Protein AF-A0A5N9HCE6-F1 (afdb_monomer)

Radius of gyration: 18.76 Å; Cα contacts (8 Å, |Δi|>4): 200; chains: 1; bounding box: 44×55×52 Å

pLDDT: mean 86.91, std 12.81, range [41.5, 98.25]

Solvent-accessible surface area (backbone atoms only — not comparable to full-atom values): 8902 Å² total; per-residue (Å²): 136,87,80,81,82,72,81,71,74,76,80,44,93,31,58,89,40,28,32,38,36,56,41,88,51,67,70,48,35,46,54,51,26,55,42,33,78,33,42,23,48,33,37,33,56,38,51,64,90,52,74,88,73,66,88,54,75,66,43,68,64,31,51,50,89,47,45,79,43,77,39,51,89,83,45,56,65,63,52,49,52,51,33,55,64,30,48,33,38,38,34,57,66,67,96,62,70,63,64,57,54,51,47,56,52,34,44,71,61,22,78,77,48,43,81,44,76,47,52,79,56,56,94,58,68,97,50,48,88,53,80,81,41,73,66,60,49,35,46,75,72,48,51,59,78,71,54,79,77,132

Nearest PDB structures (foldseek):
  7cs8-assembly1_A  TM=5.693E-01  e=1.072E-03  Isatis tinctoria
  7cs8-assembly2_B  TM=5.518E-01  e=1.220E-03  Isatis tinctoria
  7cs5-assembly1_F-2  TM=5.532E-01  e=3.220E-03  Isatis tinctoria
  7cs4-assembly1_F-2  TM=5.439E-01  e=5.065E-03  Isatis tinctoria
  6vo6-assembly1_D  TM=6.434E-01  e=1.253E-02  Campylobacter jejuni subsp. jejuni NCTC 11168 = ATCC 700819

Secondary structure (DSSP, 8-state):
------------TTTT-EEEEE--SHHHHHHHHHHHHTT-EEEEEEETTS-SS-SSTHHHHHTTT-EEEEE-TT-HHHHHHHHHH-SEEEEE--S-HHHHHHHHHHHHH-TTPEEEEE-SS-SSSTTTTS---HHHHHHHTTTGGG----

Sequence (150 aa):
MSDTLADSQTQSALDGICMLDMTTGMAGALGAMFLCDNGARVVRLVGHDDEIVRPEPGFALWDRGKEVVMLDSRDLETLHNLWRAADVVIEDIAPGFEKEVMFRAAAKANPNLIRCTISAYGNAGPLLDEPADHDLVMARMGILANQPSF

Structure (mmCIF, N/CA/C/O backbone):
data_AF-A0A5N9HCE6-F1
#
_entry.id   AF-A0A5N9HCE6-F1
#
loop_
_atom_site.group_PDB
_atom_site.id
_atom_site.type_symbol
_atom_site.label_atom_id
_atom_site.label_alt_id
_atom_site.label_comp_id
_atom_site.label_asym_id
_atom_site.label_entity_id
_atom_site.label_seq_id
_atom_site.pdbx_PDB_ins_code
_atom_site.Cartn_x
_atom_site.Cartn_y
_atom_site.Cartn_z
_atom_site.occupancy
_atom_site.B_iso_or_equiv
_atom_site.auth_seq_id
_atom_site.auth_comp_id
_atom_site.auth_asym_id
_atom_site.auth_atom_id
_atom_site.pdbx_PDB_model_num
ATOM 1 N N . MET A 1 1 ? -26.832 38.640 18.438 1.00 41.50 1 MET A N 1
ATOM 2 C CA . MET A 1 1 ? -27.468 37.335 18.697 1.00 41.50 1 MET A CA 1
ATOM 3 C C . MET A 1 1 ? -27.472 36.599 17.364 1.00 41.50 1 MET A C 1
ATOM 5 O O . MET A 1 1 ? -28.378 36.816 16.582 1.00 41.50 1 MET A O 1
ATOM 9 N N . SER A 1 2 ? -26.314 36.148 16.876 1.00 45.91 2 SER A N 1
ATOM 10 C CA . SER A 1 2 ? -25.647 34.874 17.211 1.00 45.91 2 SER A CA 1
ATOM 11 C C . SER A 1 2 ? -26.530 33.685 16.843 1.00 45.91 2 SER A C 1
ATOM 13 O O . SER A 1 2 ? -27.103 33.058 17.729 1.00 45.91 2 SER A O 1
ATOM 15 N N . ASP A 1 3 ? -26.645 33.432 15.539 1.00 45.53 3 ASP A N 1
ATOM 16 C CA . ASP A 1 3 ? -27.151 32.162 15.038 1.00 45.53 3 ASP A CA 1
ATOM 17 C C . ASP A 1 3 ? -25.974 31.346 14.504 1.00 45.53 3 ASP A C 1
ATOM 19 O O . ASP A 1 3 ? -25.184 31.775 13.662 1.00 45.53 3 ASP A O 1
ATOM 23 N N . THR A 1 4 ? -25.826 30.211 15.157 1.00 51.44 4 THR A N 1
ATOM 24 C CA . THR A 1 4 ? -24.791 29.194 15.113 1.00 51.44 4 THR A CA 1
ATOM 25 C C . THR A 1 4 ? -24.610 28.656 13.691 1.00 51.44 4 THR A C 1
ATOM 27 O O . THR A 1 4 ? -25.400 27.834 13.233 1.00 51.44 4 THR A O 1
ATOM 30 N N . LEU A 1 5 ? -23.536 29.051 12.999 1.00 53.53 5 LEU A N 1
ATOM 31 C CA . LEU A 1 5 ? -22.960 28.206 11.950 1.00 53.53 5 LEU A CA 1
ATOM 32 C C . LEU A 1 5 ? -22.324 27.015 12.669 1.00 53.53 5 LEU A C 1
ATOM 34 O O . LEU A 1 5 ? -21.143 27.031 13.004 1.00 53.53 5 LEU A O 1
ATOM 38 N N . ALA A 1 6 ? -23.155 26.033 13.019 1.00 49.38 6 ALA A N 1
ATOM 39 C CA . ALA A 1 6 ? -22.669 24.724 13.398 1.00 49.38 6 ALA A CA 1
ATOM 40 C C . ALA A 1 6 ? -21.877 24.206 12.198 1.00 49.38 6 ALA A C 1
ATOM 42 O O . ALA A 1 6 ? -22.431 24.018 11.116 1.00 49.38 6 ALA A O 1
ATOM 43 N N . ASP A 1 7 ? -20.572 24.081 12.401 1.00 51.50 7 ASP A N 1
ATOM 44 C CA . ASP A 1 7 ? -19.610 23.493 11.488 1.00 51.50 7 ASP A CA 1
ATOM 45 C C . ASP A 1 7 ?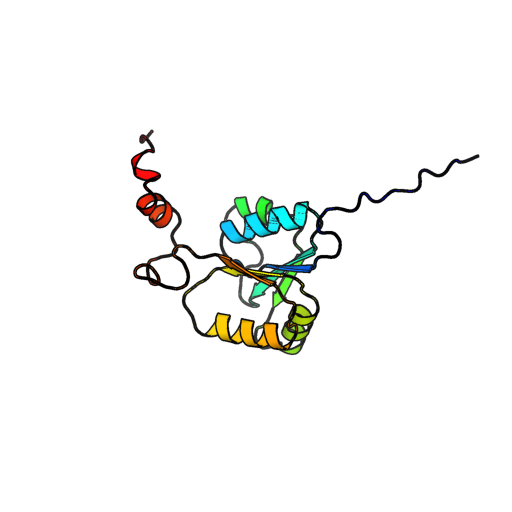 -20.094 22.076 11.152 1.00 51.50 7 ASP A C 1
ATOM 47 O O . ASP A 1 7 ? -19.864 21.129 11.907 1.00 51.50 7 ASP A O 1
ATOM 51 N N . SER A 1 8 ? -20.879 21.925 10.079 1.00 56.19 8 SER A N 1
ATOM 52 C CA . SER A 1 8 ? -21.184 20.602 9.554 1.00 56.19 8 SER A CA 1
ATOM 53 C C . SER A 1 8 ? -19.891 20.119 8.921 1.00 56.19 8 SER A C 1
ATOM 55 O O . SER A 1 8 ? -19.651 20.364 7.734 1.00 56.19 8 SER A O 1
ATOM 57 N N . GLN A 1 9 ? -19.022 19.501 9.726 1.00 64.31 9 GLN A N 1
ATOM 58 C CA . GLN A 1 9 ? -17.875 18.782 9.195 1.00 64.31 9 GLN A CA 1
ATOM 59 C C . GLN A 1 9 ? -18.418 17.864 8.111 1.00 64.31 9 GLN A C 1
ATOM 61 O O . GLN A 1 9 ? -19.260 17.001 8.367 1.00 64.31 9 GLN A O 1
ATOM 66 N N . THR A 1 10 ? -18.059 18.176 6.869 1.00 72.94 10 THR A N 1
ATOM 67 C CA . THR A 1 10 ? -18.577 17.456 5.719 1.00 72.94 10 THR A CA 1
ATOM 68 C C . THR A 1 10 ? -17.866 16.124 5.751 1.00 72.94 10 THR A C 1
ATOM 70 O O . THR A 1 10 ? -16.688 16.056 5.414 1.00 72.94 10 THR A O 1
ATOM 73 N N . GLN A 1 11 ? -18.561 15.114 6.268 1.00 82.19 11 GLN A N 1
ATOM 74 C CA . GLN A 1 11 ? -17.998 13.790 6.446 1.00 82.19 11 GLN A CA 1
ATOM 75 C C . GLN A 1 11 ? -17.594 13.254 5.070 1.00 82.19 11 GLN A C 1
ATOM 77 O O . GLN A 1 11 ? -18.425 13.198 4.157 1.00 82.19 11 GLN A O 1
ATOM 82 N N . SER A 1 12 ? -16.315 12.931 4.900 1.00 91.94 12 SER A N 1
ATOM 83 C CA . SER A 1 12 ? -15.806 12.368 3.656 1.00 91.94 12 SER A CA 1
ATOM 84 C C . SER A 1 12 ? -16.184 10.893 3.531 1.00 91.94 12 SER A C 1
ATOM 86 O O . SER A 1 12 ? -16.604 10.246 4.493 1.00 91.94 12 SER A O 1
ATOM 88 N N . ALA A 1 13 ? -16.040 10.338 2.328 1.00 95.50 13 ALA A N 1
ATOM 89 C CA . ALA A 1 13 ? -16.480 8.975 2.027 1.00 95.50 13 ALA A CA 1
ATOM 90 C C . ALA A 1 13 ? -15.732 7.898 2.832 1.00 95.50 13 ALA A C 1
ATOM 92 O O . ALA A 1 13 ? -16.283 6.822 3.060 1.00 95.50 13 ALA A O 1
ATOM 93 N N . LEU A 1 14 ? -14.491 8.177 3.239 1.00 96.88 14 LEU A N 1
ATOM 94 C CA . LEU A 1 14 ? -13.621 7.243 3.956 1.00 96.88 14 LEU A CA 1
ATOM 95 C C . LEU A 1 14 ? -13.260 7.733 5.363 1.00 96.88 14 LEU A C 1
ATOM 97 O O . LEU A 1 14 ? -12.283 7.263 5.946 1.00 96.88 14 LEU A O 1
ATOM 101 N N . ASP A 1 15 ? -14.045 8.653 5.925 1.00 96.56 15 ASP A N 1
ATOM 102 C CA . ASP A 1 15 ? -13.827 9.106 7.296 1.00 96.56 15 ASP A CA 1
ATOM 103 C C . ASP A 1 15 ? -13.913 7.934 8.278 1.00 96.56 15 ASP A C 1
ATOM 105 O O . ASP A 1 15 ? -14.858 7.143 8.270 1.00 96.56 15 ASP A O 1
ATOM 109 N N . GLY A 1 16 ? -12.913 7.841 9.153 1.00 95.94 16 GLY A N 1
ATOM 110 C CA . GLY A 1 16 ? -12.787 6.757 10.126 1.00 95.94 16 GLY A CA 1
ATOM 111 C C . GLY A 1 16 ? -12.099 5.499 9.594 1.00 95.94 16 GLY A C 1
ATOM 112 O O . GLY A 1 16 ? -11.840 4.605 10.392 1.00 95.94 16 GLY A O 1
ATOM 113 N N . ILE A 1 17 ? -11.754 5.441 8.302 1.00 97.56 17 ILE A N 1
ATOM 114 C CA . ILE A 1 17 ? -10.964 4.342 7.737 1.00 97.56 17 ILE A CA 1
ATOM 115 C C . ILE A 1 17 ? -9.478 4.569 8.013 1.00 97.56 17 ILE A C 1
ATOM 117 O O . ILE A 1 17 ? -8.926 5.620 7.683 1.00 97.56 17 ILE A O 1
ATOM 121 N N . CYS A 1 18 ? -8.819 3.560 8.576 1.00 97.75 18 CYS A N 1
ATOM 122 C CA . CYS A 1 18 ? -7.379 3.517 8.789 1.00 97.75 18 CYS A CA 1
ATOM 123 C C . CYS A 1 18 ? -6.721 2.564 7.786 1.00 97.75 18 CYS A C 1
ATOM 125 O O . CYS A 1 18 ? -7.076 1.388 7.687 1.00 97.75 18 CYS A O 1
ATOM 127 N N . MET A 1 19 ? -5.734 3.060 7.048 1.00 97.56 19 MET A N 1
ATOM 128 C CA . MET A 1 19 ? -5.050 2.317 5.999 1.00 97.56 19 MET A CA 1
ATOM 129 C C . MET A 1 19 ? -3.540 2.299 6.224 1.00 97.56 19 MET A C 1
ATOM 131 O O . MET A 1 19 ? -2.930 3.341 6.454 1.00 97.56 19 MET A O 1
ATOM 135 N N . LEU A 1 20 ? -2.929 1.124 6.079 1.00 96.69 20 LEU A N 1
ATOM 136 C CA . LEU A 1 20 ? -1.478 0.954 6.055 1.00 96.69 20 LEU A CA 1
ATOM 137 C C . LEU A 1 20 ? -0.982 0.894 4.608 1.00 96.69 20 LEU A C 1
ATOM 139 O O . LEU A 1 20 ? -1.412 0.037 3.834 1.00 96.69 20 LEU A O 1
ATOM 143 N N . ASP A 1 21 ? -0.073 1.798 4.253 1.00 95.62 21 ASP A N 1
ATOM 144 C CA . ASP A 1 21 ? 0.608 1.838 2.958 1.00 95.62 21 ASP A CA 1
ATOM 145 C C . ASP A 1 21 ? 2.014 1.239 3.096 1.00 95.62 21 ASP A 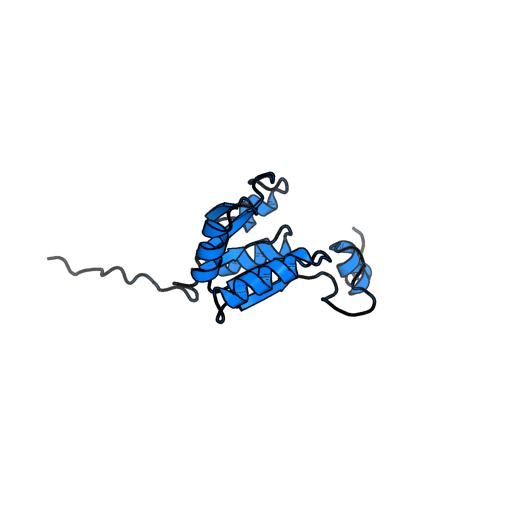C 1
ATOM 147 O O . ASP A 1 21 ? 2.907 1.848 3.683 1.00 95.62 21 ASP A O 1
ATOM 151 N N . MET A 1 22 ? 2.192 0.024 2.575 1.00 92.44 22 MET A N 1
ATOM 152 C CA . MET A 1 22 ? 3.470 -0.699 2.527 1.00 92.44 22 MET A CA 1
ATOM 153 C C . MET A 1 22 ? 4.032 -0.762 1.101 1.00 92.44 22 MET A C 1
ATOM 155 O O . MET A 1 22 ? 4.815 -1.654 0.764 1.00 92.44 22 MET A O 1
ATOM 159 N N . THR A 1 23 ? 3.574 0.135 0.227 1.00 91.50 23 THR A N 1
ATOM 160 C CA . THR A 1 23 ? 3.966 0.156 -1.181 1.00 91.50 23 THR A CA 1
ATOM 161 C C . THR A 1 23 ? 5.245 0.958 -1.365 1.00 91.50 23 THR A C 1
ATOM 163 O O . THR A 1 23 ? 5.456 2.011 -0.753 1.00 91.50 23 THR A O 1
ATOM 166 N N . THR A 1 24 ? 6.113 0.469 -2.242 1.00 88.56 24 THR A N 1
ATOM 167 C CA . THR A 1 24 ? 7.345 1.167 -2.613 1.00 88.56 24 THR A CA 1
ATOM 168 C C . THR A 1 24 ? 7.162 1.922 -3.924 1.00 88.56 24 THR A C 1
ATOM 170 O O . THR A 1 24 ? 7.7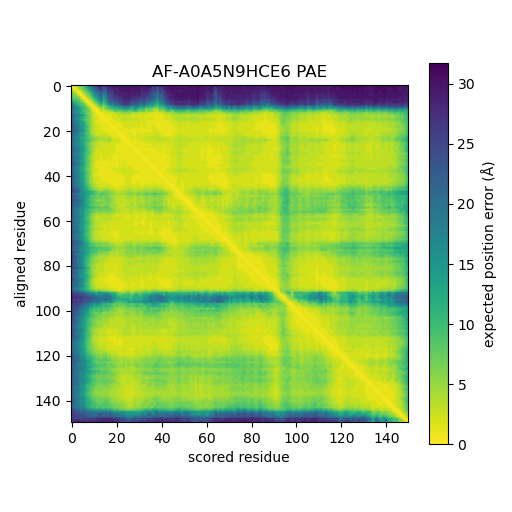58 2.986 -4.095 1.00 88.56 24 THR A O 1
ATOM 173 N N . GLY A 1 25 ? 6.295 1.426 -4.813 1.00 88.75 25 GLY A N 1
ATOM 174 C CA . GLY A 1 25 ? 6.096 1.962 -6.154 1.00 88.75 25 GLY A CA 1
ATOM 175 C C . GLY A 1 25 ? 5.057 3.083 -6.277 1.00 88.75 25 GLY A C 1
ATOM 176 O O . GLY A 1 25 ? 4.232 3.341 -5.400 1.00 88.75 25 GLY A O 1
ATOM 177 N N . MET A 1 26 ? 5.065 3.723 -7.451 1.00 92.00 26 MET A N 1
ATOM 178 C CA . MET A 1 26 ? 4.141 4.804 -7.820 1.00 92.00 26 MET A CA 1
ATOM 179 C C . MET A 1 26 ? 2.666 4.377 -7.774 1.00 92.00 26 MET A C 1
ATOM 181 O O . MET A 1 26 ? 1.826 5.143 -7.309 1.00 92.00 26 MET A O 1
ATOM 185 N N . ALA A 1 27 ? 2.336 3.177 -8.264 1.00 92.44 27 ALA A N 1
ATOM 186 C CA . ALA A 1 27 ? 0.947 2.722 -8.378 1.00 92.44 27 ALA A CA 1
ATOM 187 C C . ALA A 1 27 ? 0.252 2.653 -7.009 1.00 92.44 27 ALA A C 1
ATOM 189 O O . ALA A 1 27 ? -0.857 3.167 -6.847 1.00 92.44 27 ALA A O 1
ATOM 190 N N . GLY A 1 28 ? 0.935 2.076 -6.018 1.00 93.94 28 GLY A N 1
ATOM 191 C CA . GLY A 1 28 ? 0.460 2.020 -4.641 1.00 93.94 28 GLY A CA 1
ATOM 192 C C . GLY A 1 28 ? 0.375 3.391 -3.994 1.00 93.94 28 GLY A C 1
ATOM 193 O O . GLY A 1 28 ? -0.673 3.748 -3.453 1.00 93.94 28 GLY A O 1
ATOM 194 N N . ALA A 1 29 ? 1.419 4.209 -4.157 1.00 94.88 29 ALA A N 1
ATOM 195 C CA . ALA A 1 29 ? 1.435 5.552 -3.602 1.00 94.88 29 ALA A CA 1
ATOM 196 C C . ALA A 1 29 ? 0.283 6.422 -4.132 1.00 94.88 29 ALA A C 1
ATOM 198 O O . ALA A 1 29 ? -0.354 7.115 -3.339 1.00 94.88 29 ALA A O 1
ATOM 199 N N . LEU A 1 30 ? -0.018 6.341 -5.433 1.00 95.88 30 LEU A N 1
ATOM 200 C CA . LEU A 1 30 ? -1.129 7.046 -6.075 1.00 95.88 30 LEU A CA 1
ATOM 201 C C . LEU A 1 30 ? -2.498 6.519 -5.617 1.00 95.88 30 LEU A C 1
ATOM 203 O O . LEU A 1 30 ? -3.406 7.306 -5.361 1.00 95.88 30 LEU A O 1
ATOM 207 N N . GLY A 1 31 ? -2.660 5.200 -5.486 1.00 95.75 31 GLY A N 1
ATOM 208 C CA . GLY A 1 31 ? -3.892 4.611 -4.954 1.00 95.75 31 GLY A CA 1
ATOM 209 C C . GLY A 1 31 ? -4.170 5.074 -3.522 1.00 95.75 31 GLY A C 1
ATOM 210 O O . GLY A 1 31 ? -5.260 5.553 -3.217 1.00 95.75 31 GLY A O 1
ATOM 211 N N . ALA A 1 32 ? -3.153 5.011 -2.663 1.00 97.00 32 ALA A N 1
ATOM 212 C CA . ALA A 1 32 ? -3.232 5.470 -1.281 1.00 97.00 32 ALA A CA 1
ATOM 213 C C . ALA A 1 32 ? -3.489 6.986 -1.179 1.00 97.00 32 ALA A C 1
ATOM 215 O O . ALA A 1 32 ? -4.253 7.421 -0.322 1.00 97.00 32 ALA A O 1
ATOM 216 N N . MET A 1 33 ? -2.917 7.788 -2.083 1.00 97.50 33 MET A N 1
ATOM 217 C CA . MET A 1 33 ? -3.192 9.225 -2.193 1.00 97.50 33 MET A CA 1
ATOM 218 C C . MET A 1 33 ? -4.684 9.505 -2.407 1.00 97.50 33 MET A C 1
ATOM 220 O O . MET A 1 33 ? -5.250 10.329 -1.699 1.00 97.50 33 MET A O 1
ATOM 224 N N . PHE A 1 34 ? -5.344 8.801 -3.336 1.00 96.69 34 PHE A N 1
ATOM 225 C CA . PHE A 1 34 ? -6.777 8.998 -3.577 1.00 96.69 34 PHE A CA 1
ATOM 226 C C . PHE A 1 34 ? -7.633 8.642 -2.362 1.00 96.69 34 PHE A C 1
ATOM 228 O O . PHE A 1 34 ? -8.623 9.320 -2.094 1.00 96.69 34 PHE A O 1
ATOM 235 N N . LEU A 1 35 ? -7.263 7.598 -1.620 1.00 96.81 35 LEU A N 1
ATOM 236 C CA . LEU A 1 35 ? -7.971 7.223 -0.397 1.00 96.81 35 LEU A CA 1
ATOM 237 C C . LEU A 1 35 ? -7.765 8.277 0.700 1.00 96.81 35 LEU A C 1
ATOM 239 O O . LEU A 1 35 ? -8.731 8.681 1.345 1.00 96.81 35 LEU A O 1
ATOM 243 N N . CYS A 1 36 ? -6.541 8.792 0.840 1.00 97.38 36 CYS A N 1
ATOM 244 C CA . CYS A 1 36 ? -6.229 9.895 1.748 1.00 97.38 36 CYS A CA 1
ATOM 245 C C . CYS A 1 36 ? -7.029 11.164 1.411 1.00 97.38 36 CYS A C 1
ATOM 247 O O . CYS A 1 36 ? -7.628 11.771 2.295 1.00 97.38 36 CYS A O 1
ATOM 249 N N . ASP A 1 37 ? -7.097 11.537 0.129 1.00 96.50 37 ASP A N 1
ATOM 250 C CA . ASP A 1 37 ? -7.861 12.701 -0.341 1.00 96.50 37 ASP A CA 1
ATOM 251 C C . ASP A 1 37 ? -9.376 12.552 -0.076 1.00 96.50 37 ASP A C 1
ATOM 253 O O . ASP A 1 37 ? -10.090 13.548 0.027 1.00 96.50 37 ASP A O 1
ATOM 257 N N . ASN A 1 38 ? -9.872 11.316 0.057 1.00 96.62 38 ASN A N 1
ATOM 258 C CA . ASN A 1 38 ? -11.266 11.001 0.384 1.00 96.62 38 ASN A CA 1
ATOM 259 C C . ASN A 1 38 ? -11.482 10.698 1.882 1.00 96.62 38 ASN A C 1
ATOM 261 O O . ASN A 1 38 ? -12.495 10.100 2.242 1.00 96.62 38 ASN A O 1
ATOM 265 N N . GLY A 1 39 ? -10.570 11.141 2.754 1.00 96.38 39 GLY A N 1
ATOM 266 C CA . GLY A 1 39 ? -10.746 11.149 4.214 1.00 96.38 39 GLY A CA 1
ATOM 267 C C . GLY A 1 39 ? -10.176 9.946 4.965 1.00 96.38 39 GLY A C 1
ATOM 268 O O . GLY A 1 39 ? -10.223 9.925 6.195 1.00 96.38 39 GLY A O 1
ATOM 269 N N . ALA A 1 40 ? -9.596 8.963 4.270 1.00 98.00 40 ALA A N 1
ATOM 270 C CA . ALA A 1 40 ? -8.930 7.859 4.952 1.00 98.00 40 ALA A CA 1
ATOM 271 C C . ALA A 1 40 ? -7.666 8.358 5.663 1.00 98.00 40 ALA A C 1
ATOM 273 O O . ALA A 1 40 ? -6.867 9.111 5.101 1.00 98.00 40 ALA A O 1
ATOM 274 N N . ARG A 1 41 ? -7.423 7.865 6.877 1.00 97.88 41 ARG A N 1
ATOM 275 C CA . ARG A 1 41 ? -6.135 8.030 7.546 1.00 97.88 41 ARG A CA 1
ATOM 276 C C . ARG A 1 41 ? -5.150 7.031 6.953 1.00 97.88 41 ARG A C 1
ATOM 278 O O . ARG A 1 41 ? -5.242 5.836 7.224 1.00 97.88 41 ARG A O 1
ATOM 285 N N . VAL A 1 42 ? -4.202 7.517 6.161 1.00 98.25 42 VAL A N 1
ATOM 286 C CA . VAL A 1 42 ? -3.181 6.678 5.525 1.00 98.25 42 VAL A CA 1
ATOM 287 C C . VAL A 1 42 ? -1.863 6.794 6.282 1.00 98.25 42 VAL A C 1
ATOM 289 O O . VAL A 1 42 ? -1.288 7.877 6.373 1.00 98.25 42 VAL A O 1
ATOM 292 N N . VAL A 1 43 ? -1.369 5.667 6.790 1.00 97.31 43 VAL A N 1
ATOM 293 C CA . VAL A 1 43 ? -0.071 5.547 7.460 1.00 97.31 43 VAL A CA 1
ATOM 294 C C . VAL A 1 43 ? 0.866 4.753 6.563 1.00 97.31 43 VAL A C 1
ATOM 296 O O . VAL A 1 43 ? 0.710 3.545 6.387 1.00 97.31 43 VAL A O 1
ATOM 299 N N . ARG A 1 44 ? 1.859 5.429 5.994 1.00 95.94 44 ARG A N 1
ATOM 300 C CA . ARG A 1 44 ? 2.927 4.788 5.235 1.00 95.94 44 ARG A CA 1
ATOM 301 C C . ARG A 1 44 ? 3.954 4.193 6.187 1.00 95.94 44 ARG A C 1
ATOM 303 O O . ARG A 1 44 ? 4.536 4.909 7.005 1.00 95.94 44 ARG A O 1
ATOM 310 N N . LEU A 1 45 ? 4.179 2.892 6.057 1.00 93.31 45 LEU A N 1
ATOM 311 C CA . LEU A 1 45 ? 5.181 2.162 6.820 1.00 93.31 45 LEU A CA 1
ATOM 312 C C . LEU A 1 45 ? 6.484 2.126 6.027 1.00 93.31 45 LEU A C 1
ATOM 314 O O . LEU A 1 45 ? 6.503 1.731 4.864 1.00 93.31 45 LEU A O 1
ATOM 318 N N . VAL A 1 46 ? 7.566 2.552 6.667 1.00 91.25 46 VAL A N 1
ATOM 319 C CA . VAL A 1 46 ? 8.907 2.608 6.079 1.00 91.25 46 VAL A CA 1
ATOM 320 C C . VAL A 1 46 ? 9.822 1.750 6.939 1.00 91.25 46 VAL A C 1
ATOM 322 O O . VAL A 1 46 ? 9.762 1.847 8.165 1.00 91.25 46 VAL A O 1
ATOM 325 N N . GLY A 1 47 ? 10.628 0.877 6.333 1.00 88.06 47 GLY A N 1
ATOM 326 C CA . GLY A 1 47 ? 11.571 0.060 7.091 1.00 88.06 47 GLY A CA 1
ATOM 327 C C . GLY A 1 47 ? 12.556 0.940 7.856 1.00 88.06 47 GLY A C 1
ATOM 328 O O . GLY A 1 47 ? 12.906 2.022 7.401 1.00 88.06 47 GLY A O 1
ATOM 329 N N . HIS A 1 48 ? 13.001 0.493 9.032 1.00 86.88 48 HIS A N 1
ATOM 330 C CA . HIS A 1 48 ? 13.911 1.266 9.889 1.00 86.88 48 HIS A CA 1
ATOM 331 C C . HIS A 1 48 ? 15.156 1.806 9.158 1.00 86.88 48 HIS A C 1
ATOM 333 O O . HIS A 1 48 ? 15.594 2.918 9.445 1.00 86.88 48 HIS A O 1
ATOM 339 N N . ASP A 1 49 ? 15.688 1.028 8.214 1.00 85.94 49 ASP A N 1
ATOM 340 C CA . ASP A 1 49 ? 16.893 1.352 7.445 1.00 85.94 49 ASP A CA 1
ATOM 341 C C . ASP A 1 49 ? 16.589 2.000 6.076 1.00 85.94 49 ASP A C 1
ATOM 343 O O . ASP A 1 49 ? 17.515 2.313 5.327 1.00 85.94 49 ASP A O 1
ATOM 347 N N . ASP A 1 50 ? 15.310 2.208 5.743 1.00 86.56 50 ASP A N 1
ATOM 348 C CA . ASP A 1 50 ? 14.881 2.778 4.465 1.00 86.56 50 ASP A CA 1
ATOM 349 C C . ASP A 1 50 ? 14.810 4.312 4.516 1.00 86.56 50 ASP A C 1
ATOM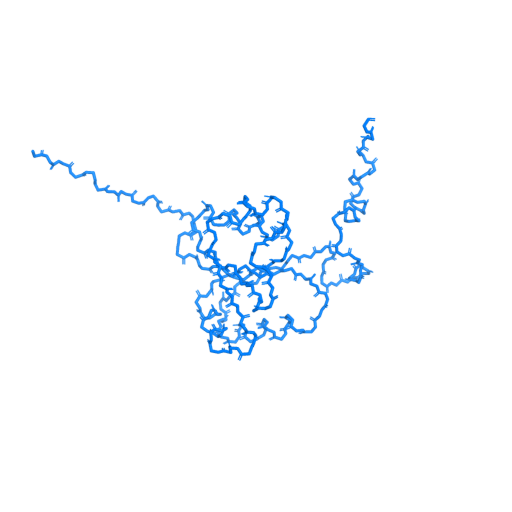 351 O O . ASP A 1 50 ? 14.573 4.940 5.554 1.00 86.56 50 ASP A O 1
ATOM 355 N N . GLU A 1 51 ? 14.955 4.949 3.355 1.00 87.88 51 GLU A N 1
ATOM 356 C CA . GLU A 1 51 ? 14.777 6.392 3.242 1.00 87.88 51 GLU A CA 1
ATOM 357 C C . GLU A 1 51 ? 13.296 6.782 3.366 1.00 87.88 51 GLU A C 1
ATOM 359 O O . GLU A 1 51 ? 12.423 6.312 2.633 1.00 87.88 51 GLU A O 1
ATOM 364 N N . ILE A 1 52 ? 13.005 7.716 4.277 1.00 87.75 52 ILE A N 1
ATOM 365 C CA . ILE A 1 52 ? 11.656 8.275 4.435 1.00 87.75 52 ILE A CA 1
ATOM 366 C C . ILE A 1 52 ? 11.220 8.997 3.161 1.00 87.75 52 ILE A C 1
ATOM 368 O O . ILE A 1 52 ? 10.079 8.840 2.720 1.00 87.75 52 ILE A O 1
ATOM 372 N N . VAL A 1 53 ? 12.097 9.833 2.608 1.00 88.31 53 VAL A N 1
ATOM 373 C CA . VAL A 1 53 ? 11.805 10.651 1.430 1.00 88.31 53 VAL A CA 1
ATOM 374 C C . VAL A 1 53 ? 12.204 9.862 0.199 1.00 88.31 53 VAL A C 1
ATOM 376 O O . VAL A 1 53 ? 13.363 9.497 0.051 1.00 88.31 53 VAL A O 1
ATOM 379 N N . ARG A 1 54 ? 11.244 9.626 -0.693 1.00 89.44 54 ARG A N 1
ATOM 380 C CA . ARG A 1 54 ? 11.521 8.967 -1.967 1.00 89.44 54 ARG A CA 1
ATOM 381 C C . ARG A 1 54 ? 12.156 9.957 -2.952 1.00 89.44 54 ARG A C 1
ATOM 383 O O . ARG A 1 54 ? 11.727 11.114 -2.988 1.00 89.44 54 ARG A O 1
ATOM 390 N N . PRO A 1 55 ? 13.168 9.535 -3.728 1.00 87.19 55 PRO A N 1
ATOM 391 C CA . PRO A 1 55 ? 13.968 10.442 -4.548 1.00 87.19 55 PRO A CA 1
ATOM 392 C C . PRO A 1 55 ? 13.204 11.002 -5.754 1.00 87.19 55 PRO A C 1
ATOM 394 O O . PRO A 1 55 ? 13.533 12.088 -6.236 1.00 87.19 55 PRO A O 1
ATOM 397 N N . GLU A 1 56 ? 12.183 10.305 -6.258 1.00 91.12 56 GLU A N 1
ATOM 398 C CA . GLU A 1 56 ? 11.415 10.769 -7.408 1.00 91.12 56 GLU A CA 1
ATOM 399 C C . GLU A 1 56 ? 10.485 11.934 -7.016 1.00 91.12 56 GLU A C 1
ATOM 401 O O . GLU A 1 56 ? 9.642 11.781 -6.125 1.00 91.12 56 GLU A O 1
ATOM 406 N N . PRO A 1 57 ? 10.536 13.084 -7.723 1.00 90.81 57 PRO A N 1
ATOM 407 C CA . PRO A 1 57 ? 9.758 14.275 -7.363 1.00 90.81 57 PRO A CA 1
ATOM 408 C C . PRO A 1 57 ? 8.244 14.049 -7.266 1.00 90.81 57 PRO A C 1
ATOM 410 O O . PRO A 1 57 ? 7.558 14.753 -6.526 1.00 90.81 57 PRO A O 1
ATOM 413 N N . GLY A 1 58 ? 7.716 13.062 -7.998 1.00 93.62 58 GLY A N 1
ATOM 414 C CA . GLY A 1 58 ? 6.302 12.693 -7.958 1.00 93.62 58 GLY A CA 1
ATOM 415 C C . GLY A 1 58 ? 5.824 12.273 -6.565 1.00 93.62 58 GLY A C 1
ATOM 416 O O . GLY A 1 58 ? 4.683 12.560 -6.207 1.00 93.62 58 GLY A O 1
ATOM 417 N N . PHE A 1 59 ? 6.691 11.691 -5.731 1.00 94.69 59 PHE A N 1
ATOM 418 C CA . PHE A 1 59 ? 6.306 11.257 -4.387 1.00 94.69 59 PHE A CA 1
ATOM 419 C C . PHE A 1 59 ? 5.996 12.411 -3.438 1.00 94.69 59 PHE A C 1
ATOM 421 O O . PHE A 1 59 ? 5.163 12.241 -2.556 1.00 94.69 59 PHE A O 1
ATOM 428 N N . ALA A 1 60 ? 6.540 13.612 -3.662 1.00 92.31 60 ALA A N 1
ATOM 429 C CA . ALA A 1 60 ? 6.111 14.795 -2.912 1.00 92.31 60 ALA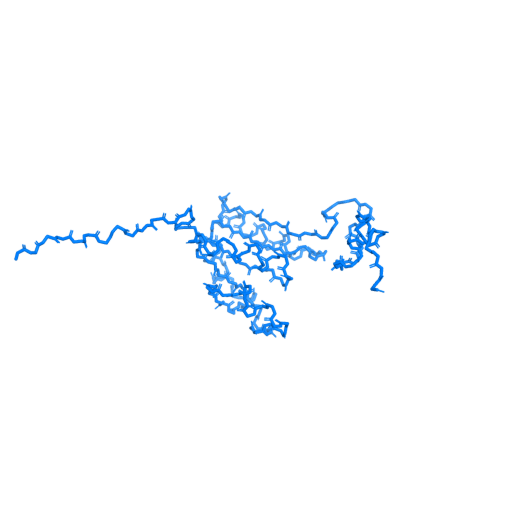 A CA 1
ATOM 430 C C . ALA A 1 60 ? 4.608 15.078 -3.101 1.00 92.31 60 ALA A C 1
ATOM 432 O O . ALA A 1 60 ? 3.940 15.561 -2.187 1.00 92.31 60 ALA A O 1
ATOM 433 N N . LEU A 1 61 ? 4.066 14.748 -4.279 1.00 94.56 61 LEU A N 1
ATOM 434 C CA . LEU A 1 61 ? 2.640 14.834 -4.564 1.00 94.56 61 LEU A CA 1
ATOM 435 C C . LEU A 1 61 ? 1.898 13.595 -4.050 1.00 94.56 61 LEU A C 1
ATOM 437 O O . LEU A 1 61 ? 0.879 13.748 -3.382 1.00 94.56 61 LEU A O 1
ATOM 441 N N . TRP A 1 62 ? 2.373 12.388 -4.363 1.00 96.25 62 TRP A N 1
ATOM 442 C CA . TRP A 1 62 ? 1.656 11.142 -4.050 1.00 96.25 62 TRP A CA 1
ATOM 443 C C . TRP A 1 62 ? 1.647 10.783 -2.561 1.00 96.25 62 TRP A C 1
ATOM 445 O O . TRP A 1 62 ? 0.756 10.066 -2.120 1.00 96.25 62 TRP A O 1
ATOM 455 N N . ASP A 1 63 ? 2.592 11.295 -1.773 1.00 95.50 63 ASP A N 1
ATOM 456 C CA . ASP A 1 63 ? 2.652 11.062 -0.324 1.00 95.50 63 ASP A CA 1
ATOM 457 C C . ASP A 1 63 ? 2.076 12.201 0.512 1.00 95.50 63 ASP A C 1
ATOM 459 O O . ASP A 1 63 ? 2.113 12.142 1.742 1.00 95.50 63 ASP A O 1
ATOM 463 N N . ARG A 1 64 ? 1.496 13.225 -0.126 1.00 95.19 64 ARG A N 1
ATOM 464 C CA . ARG A 1 64 ? 0.793 14.285 0.604 1.00 95.19 64 ARG A CA 1
ATOM 465 C C . ARG A 1 64 ? -0.304 13.686 1.490 1.00 95.19 64 ARG A C 1
ATOM 467 O O . ARG A 1 64 ? -0.967 12.726 1.105 1.00 95.19 64 ARG A O 1
ATOM 474 N N . GLY A 1 65 ? -0.509 14.283 2.660 1.00 94.88 65 GLY A N 1
ATOM 475 C CA . GLY A 1 65 ? -1.560 13.887 3.604 1.00 94.88 65 GLY A CA 1
ATOM 476 C C . GLY A 1 65 ? -1.299 12.579 4.358 1.00 94.88 65 GLY A C 1
ATOM 477 O O . GLY A 1 65 ? -1.914 12.368 5.398 1.00 94.88 65 GLY A O 1
ATOM 478 N N . LYS A 1 66 ? -0.363 11.738 3.899 1.00 97.00 66 LYS A N 1
ATOM 479 C CA . LYS A 1 66 ? -0.017 10.489 4.577 1.00 97.00 66 LYS A CA 1
ATOM 480 C C . LYS A 1 66 ? 0.829 10.755 5.816 1.00 97.00 66 LYS A C 1
ATOM 482 O O . LYS A 1 66 ? 1.779 11.540 5.792 1.00 97.00 66 LYS A O 1
ATOM 487 N N . GLU A 1 67 ? 0.530 10.031 6.882 1.00 96.75 67 GLU A N 1
ATOM 488 C CA . GLU A 1 67 ? 1.419 9.896 8.030 1.00 96.75 67 GLU A CA 1
ATOM 489 C C . GLU A 1 67 ? 2.552 8.928 7.677 1.00 96.75 67 GLU A C 1
ATOM 491 O O . GLU A 1 67 ? 2.360 7.998 6.895 1.00 96.75 67 GLU A O 1
ATOM 496 N N . VAL A 1 68 ? 3.737 9.122 8.254 1.00 95.38 68 VAL A N 1
ATOM 497 C CA . VAL A 1 68 ? 4.877 8.222 8.040 1.00 95.38 68 VAL A CA 1
ATOM 498 C C . VAL A 1 68 ? 5.322 7.647 9.370 1.00 95.38 68 VAL A C 1
ATOM 500 O O . VAL A 1 68 ? 5.585 8.391 10.314 1.00 95.38 68 VAL A O 1
ATOM 503 N N . VAL A 1 69 ? 5.435 6.323 9.426 1.00 93.88 69 VAL A N 1
ATOM 504 C CA . VAL A 1 69 ? 5.944 5.594 10.586 1.00 93.88 69 VAL A CA 1
ATOM 505 C C . VAL A 1 69 ? 7.115 4.731 10.144 1.00 93.88 69 VAL A C 1
ATOM 507 O O . VAL A 1 69 ? 6.980 3.869 9.276 1.00 93.88 69 VAL A O 1
ATOM 510 N N . MET A 1 70 ? 8.265 4.966 10.773 1.00 92.25 70 MET A N 1
ATOM 511 C CA . MET A 1 70 ? 9.411 4.071 10.672 1.00 92.25 70 MET A CA 1
ATOM 512 C C . MET A 1 70 ? 9.131 2.832 11.509 1.00 92.25 70 MET A C 1
ATOM 514 O O . MET A 1 70 ? 8.788 2.941 12.687 1.00 92.25 70 MET A O 1
ATOM 518 N N . LEU A 1 71 ? 9.289 1.663 10.908 1.00 86.94 71 LEU A N 1
ATOM 519 C CA . LEU A 1 71 ? 8.984 0.389 11.524 1.00 86.94 71 LEU A CA 1
ATOM 520 C C . LEU A 1 71 ? 10.225 -0.500 11.521 1.00 86.94 71 LEU A C 1
ATOM 522 O O . LEU A 1 71 ? 10.760 -0.863 10.473 1.00 86.94 71 LEU A O 1
ATOM 526 N N . ASP A 1 72 ? 10.656 -0.889 12.716 1.00 85.25 72 ASP A N 1
ATOM 527 C CA . ASP A 1 72 ? 11.583 -2.002 12.876 1.00 85.25 72 ASP A CA 1
ATOM 528 C C . ASP A 1 72 ? 10.784 -3.308 12.811 1.00 85.25 72 ASP A C 1
ATOM 530 O O . ASP A 1 72 ? 9.869 -3.528 13.602 1.00 85.25 72 ASP A O 1
ATOM 534 N N . SER A 1 73 ? 11.137 -4.198 11.884 1.00 78.25 73 SER A N 1
ATOM 535 C CA . SER A 1 73 ? 10.497 -5.516 11.747 1.00 78.25 73 SER A CA 1
ATOM 536 C C . SER A 1 73 ? 10.618 -6.391 13.004 1.00 78.25 73 SER A C 1
ATOM 538 O O . SER A 1 73 ? 9.856 -7.344 13.174 1.00 78.25 73 SER A O 1
ATOM 540 N N . ARG A 1 74 ? 11.555 -6.063 13.902 1.00 84.44 74 ARG A N 1
ATOM 541 C CA . ARG A 1 74 ? 11.756 -6.730 15.195 1.00 84.44 74 ARG A CA 1
ATOM 542 C C . ARG A 1 74 ? 10.825 -6.196 16.286 1.00 84.44 74 ARG A C 1
ATOM 544 O O . ARG A 1 74 ? 10.653 -6.872 17.300 1.00 84.44 74 ARG A O 1
ATOM 551 N N . ASP A 1 75 ? 10.208 -5.031 16.086 1.00 88.25 75 ASP A N 1
ATOM 552 C CA . ASP A 1 75 ? 9.205 -4.474 16.994 1.00 88.25 75 ASP A CA 1
ATOM 553 C C . ASP A 1 75 ? 7.820 -5.072 16.702 1.00 88.25 75 ASP A C 1
ATOM 555 O O . ASP A 1 75 ? 6.938 -4.484 16.066 1.00 88.25 75 ASP A O 1
ATOM 559 N N . LEU A 1 76 ? 7.647 -6.305 17.175 1.00 86.88 76 LEU A N 1
ATOM 560 C CA . LEU A 1 76 ? 6.421 -7.074 16.981 1.00 86.88 76 LEU A CA 1
ATOM 561 C C . LEU A 1 76 ? 5.212 -6.463 17.701 1.00 86.88 76 LEU A C 1
ATOM 563 O O . LEU A 1 76 ? 4.081 -6.704 17.279 1.00 86.88 76 LEU A O 1
ATOM 567 N N . GLU A 1 77 ? 5.425 -5.695 18.772 1.00 90.62 77 GLU A N 1
ATOM 568 C CA . GLU A 1 77 ? 4.342 -5.060 19.524 1.00 90.62 77 GLU A CA 1
ATOM 569 C C . GLU A 1 77 ? 3.733 -3.912 18.719 1.00 90.62 77 GLU A C 1
ATOM 571 O O . GLU A 1 77 ? 2.518 -3.890 18.498 1.00 90.62 77 GLU A O 1
ATOM 576 N N . THR A 1 78 ? 4.574 -3.009 18.207 1.00 89.88 78 THR A N 1
ATOM 577 C CA . THR A 1 78 ? 4.129 -1.918 17.331 1.00 89.88 78 THR A CA 1
ATOM 578 C C . THR A 1 78 ? 3.462 -2.468 16.077 1.00 89.88 78 THR A C 1
ATOM 580 O O . THR A 1 78 ? 2.355 -2.047 15.735 1.00 89.88 78 THR A O 1
ATOM 583 N N . LEU A 1 79 ? 4.073 -3.467 15.432 1.00 88.12 79 LEU A N 1
ATOM 584 C CA . LEU A 1 79 ? 3.508 -4.118 14.252 1.00 88.12 79 LEU A CA 1
ATOM 585 C C . LEU A 1 79 ? 2.117 -4.711 14.543 1.00 88.12 79 LEU A C 1
ATOM 587 O O . LEU A 1 79 ? 1.169 -4.492 13.791 1.00 88.12 79 LEU A O 1
ATOM 591 N N . HIS A 1 80 ? 1.963 -5.430 15.656 1.00 90.75 80 HIS A N 1
ATOM 592 C CA . HIS A 1 80 ? 0.683 -6.016 16.048 1.00 90.75 80 HIS A CA 1
ATOM 593 C C . HIS A 1 80 ? -0.388 -4.953 16.342 1.00 90.75 80 HIS A C 1
ATOM 595 O O . HIS A 1 80 ? -1.545 -5.117 15.949 1.00 90.75 80 HIS A O 1
ATOM 601 N N . ASN A 1 81 ? -0.018 -3.851 16.997 1.00 93.12 81 ASN A N 1
ATOM 602 C CA . ASN A 1 81 ? -0.936 -2.747 17.275 1.00 93.12 81 ASN A CA 1
ATOM 603 C C . ASN A 1 81 ? -1.393 -2.044 15.991 1.00 93.12 81 ASN A C 1
ATOM 605 O O . ASN A 1 81 ? -2.581 -1.751 15.854 1.00 93.12 81 ASN A O 1
ATOM 609 N N . LEU A 1 82 ? -0.485 -1.846 15.029 1.00 93.00 82 LEU A N 1
ATOM 610 C CA . LEU A 1 82 ? -0.819 -1.318 13.705 1.00 93.00 82 LEU A CA 1
ATOM 611 C C . LEU A 1 82 ? -1.818 -2.229 12.983 1.00 93.00 82 LEU A C 1
ATOM 613 O O . LEU A 1 82 ? -2.848 -1.747 12.520 1.00 93.00 82 LEU A O 1
ATOM 617 N N . TRP A 1 83 ? -1.583 -3.546 12.966 1.00 93.25 83 TRP A N 1
ATOM 618 C CA . TRP A 1 83 ? -2.514 -4.494 12.341 1.00 93.25 83 TRP A CA 1
ATOM 619 C C . TRP A 1 83 ? -3.906 -4.484 12.963 1.00 93.25 83 TRP A C 1
ATOM 621 O O . TRP A 1 83 ? -4.902 -4.584 12.249 1.00 93.25 83 TRP A O 1
ATOM 631 N N . ARG A 1 84 ? -3.994 -4.353 14.290 1.00 95.12 84 ARG A N 1
ATOM 632 C CA . ARG A 1 84 ? -5.280 -4.289 14.995 1.00 95.12 84 ARG A CA 1
ATOM 633 C C . ARG A 1 84 ? -6.062 -3.010 14.729 1.00 95.12 84 ARG A C 1
ATOM 635 O O . ARG A 1 84 ? -7.282 -3.035 14.859 1.00 95.12 84 ARG A O 1
ATOM 642 N N . ALA A 1 85 ? -5.370 -1.916 14.434 1.00 94.75 85 ALA A N 1
ATOM 643 C CA . ALA A 1 85 ? -5.976 -0.607 14.217 1.00 94.75 85 ALA A CA 1
ATOM 644 C C . ALA A 1 85 ? -6.284 -0.314 12.741 1.00 94.75 85 ALA A C 1
ATOM 646 O O . ALA A 1 85 ? -6.964 0.668 12.461 1.00 94.75 85 ALA A O 1
ATOM 647 N N . ALA A 1 86 ? -5.754 -1.108 11.810 1.00 97.00 86 ALA A N 1
ATOM 648 C CA . ALA A 1 86 ? -5.925 -0.905 10.378 1.00 97.00 86 ALA A CA 1
ATOM 649 C C . ALA A 1 86 ? -7.159 -1.631 9.837 1.00 97.00 86 ALA A C 1
ATOM 651 O O . ALA A 1 86 ? -7.373 -2.801 10.145 1.00 97.00 86 ALA A O 1
ATOM 652 N N . ASP A 1 87 ? -7.908 -0.968 8.964 1.00 97.50 87 ASP A N 1
ATOM 653 C CA . ASP A 1 87 ? -9.017 -1.553 8.204 1.00 97.50 87 ASP A CA 1
ATOM 654 C C . ASP A 1 87 ? -8.540 -2.096 6.852 1.00 97.50 87 ASP A C 1
ATOM 656 O O . ASP A 1 87 ? -9.050 -3.101 6.351 1.00 97.50 87 ASP A O 1
ATOM 660 N N . VAL A 1 88 ? -7.533 -1.442 6.267 1.00 96.81 88 VAL A N 1
ATOM 661 C CA . VAL A 1 88 ? -6.981 -1.774 4.951 1.00 96.81 88 VAL A CA 1
ATOM 662 C C . VAL A 1 88 ? -5.458 -1.810 5.014 1.00 96.81 88 VAL A C 1
ATOM 664 O O . VAL A 1 88 ? -4.829 -0.951 5.627 1.00 96.81 88 VAL A O 1
ATOM 667 N N . VAL A 1 89 ? -4.847 -2.769 4.326 1.00 95.06 89 VAL A N 1
ATOM 668 C CA . VAL A 1 89 ? -3.422 -2.745 3.985 1.00 95.06 89 VAL A CA 1
ATOM 669 C C . VAL A 1 89 ? -3.262 -2.779 2.474 1.00 95.06 89 VAL A C 1
ATOM 671 O O . VAL A 1 89 ? -3.918 -3.575 1.800 1.00 95.06 89 VAL A O 1
ATOM 674 N N . ILE A 1 90 ? -2.389 -1.925 1.943 1.00 94.31 90 ILE A N 1
ATOM 675 C CA . ILE A 1 90 ? -1.932 -2.000 0.558 1.00 94.31 90 ILE A CA 1
ATOM 676 C C . ILE A 1 90 ? -0.450 -2.352 0.507 1.00 94.31 90 ILE A C 1
ATOM 678 O O . ILE A 1 90 ? 0.361 -1.805 1.254 1.00 94.31 90 ILE A O 1
ATOM 682 N N . GLU A 1 91 ? -0.096 -3.264 -0.386 1.00 91.50 91 GLU A N 1
ATOM 683 C CA . GLU A 1 91 ? 1.281 -3.698 -0.601 1.00 91.50 91 GLU A CA 1
ATOM 684 C C . GLU A 1 91 ? 1.535 -4.012 -2.076 1.00 91.50 91 GLU A C 1
ATOM 686 O O . GLU A 1 91 ? 0.637 -4.431 -2.809 1.00 91.50 91 GLU A O 1
ATOM 691 N N . ASP A 1 92 ? 2.786 -3.863 -2.501 1.00 88.50 92 ASP A N 1
ATOM 692 C CA . ASP A 1 92 ? 3.234 -4.334 -3.811 1.00 88.50 92 ASP A CA 1
ATOM 693 C C . ASP A 1 92 ? 3.726 -5.791 -3.697 1.00 88.50 92 ASP A C 1
ATOM 695 O O . ASP A 1 92 ? 4.398 -6.143 -2.725 1.00 88.50 92 ASP A O 1
ATOM 699 N N . ILE A 1 93 ? 3.453 -6.662 -4.672 1.00 71.81 93 ILE A N 1
ATOM 700 C CA . ILE A 1 93 ? 4.072 -7.992 -4.759 1.00 71.81 93 ILE A CA 1
ATOM 701 C C . ILE A 1 93 ? 5.480 -7.817 -5.307 1.00 71.81 93 ILE A C 1
ATOM 703 O O . ILE A 1 93 ? 5.673 -7.575 -6.494 1.00 71.81 93 ILE A O 1
ATOM 707 N N . ALA A 1 94 ? 6.459 -8.024 -4.436 1.00 59.50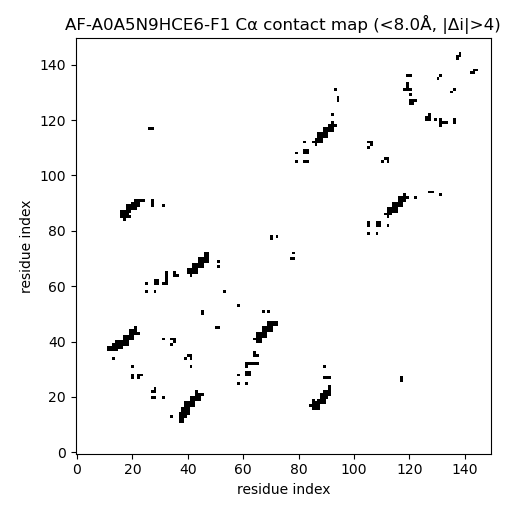 94 ALA A N 1
ATOM 708 C CA . ALA A 1 94 ? 7.717 -8.612 -4.865 1.00 59.50 94 ALA A CA 1
ATOM 709 C C . ALA A 1 94 ? 7.627 -10.111 -4.520 1.00 59.50 94 ALA A C 1
ATOM 711 O O . ALA A 1 94 ? 7.112 -10.424 -3.439 1.00 59.50 94 ALA A O 1
ATOM 712 N N . PRO A 1 95 ? 8.058 -11.039 -5.391 1.00 49.62 95 PRO A N 1
ATOM 713 C CA . PRO A 1 95 ? 8.037 -12.468 -5.086 1.00 49.62 95 PRO A CA 1
ATOM 714 C C . PRO A 1 95 ? 8.764 -12.747 -3.760 1.00 49.62 95 PRO A C 1
ATOM 716 O O . PRO A 1 95 ? 9.928 -12.381 -3.608 1.00 49.62 95 PRO A O 1
ATOM 719 N N . GLY A 1 96 ? 8.099 -13.368 -2.778 1.00 55.50 96 GLY A N 1
ATOM 720 C CA . GLY A 1 96 ? 8.739 -13.660 -1.492 1.00 55.50 96 GLY A CA 1
ATOM 721 C C . GLY A 1 96 ? 7.822 -14.253 -0.420 1.00 55.50 96 GLY A C 1
ATOM 722 O O . GLY A 1 96 ? 6.657 -13.885 -0.286 1.00 55.50 96 GLY A O 1
ATOM 723 N N . PHE A 1 97 ? 8.375 -15.168 0.379 1.00 58.00 97 PHE A N 1
ATOM 724 C CA . PHE A 1 97 ? 7.697 -15.830 1.502 1.00 58.00 97 PHE A CA 1
ATOM 725 C C . PHE A 1 97 ? 7.362 -14.864 2.656 1.00 58.00 97 PHE A C 1
ATOM 727 O O . PHE A 1 97 ? 6.377 -15.054 3.366 1.00 58.00 97 PHE A O 1
ATOM 734 N N . GLU A 1 98 ? 8.157 -13.807 2.829 1.00 70.56 98 GLU A N 1
ATOM 735 C CA . GLU A 1 98 ? 8.091 -12.914 3.992 1.00 70.56 98 GLU A CA 1
ATOM 736 C C . GLU A 1 98 ? 6.800 -12.088 4.053 1.00 70.56 98 GLU A C 1
ATOM 738 O O . GLU A 1 98 ? 6.173 -12.026 5.111 1.00 70.56 98 GLU A O 1
ATOM 743 N N . LYS A 1 99 ? 6.338 -11.533 2.922 1.00 74.12 99 LYS A N 1
ATOM 744 C CA . LYS A 1 99 ? 5.076 -10.766 2.858 1.00 74.12 99 LYS A CA 1
ATOM 745 C C . LYS A 1 99 ? 3.866 -11.630 3.202 1.00 74.12 99 LYS A C 1
ATOM 747 O O . LYS A 1 99 ? 2.975 -11.212 3.933 1.00 74.12 99 LYS A O 1
ATOM 752 N N . GLU A 1 100 ? 3.868 -12.879 2.747 1.00 78.56 100 GLU A N 1
ATOM 753 C CA . GLU A 1 100 ? 2.792 -13.824 3.041 1.00 78.56 100 GLU A CA 1
ATOM 754 C C . GLU A 1 100 ? 2.777 -14.244 4.520 1.00 78.56 100 GLU A C 1
ATOM 756 O O . GLU A 1 100 ? 1.712 -14.351 5.129 1.00 78.56 100 GLU A O 1
ATOM 761 N N . VAL A 1 101 ? 3.946 -14.432 5.141 1.00 77.75 101 VAL A N 1
ATOM 762 C CA . VAL A 1 101 ? 4.042 -14.665 6.592 1.00 77.75 101 VAL A CA 1
ATOM 763 C C . VAL A 1 101 ? 3.547 -13.452 7.377 1.00 77.75 101 VAL A C 1
ATOM 765 O O . VAL A 1 101 ? 2.765 -13.614 8.319 1.00 77.75 101 VAL A O 1
ATOM 768 N N . MET A 1 102 ? 3.957 -12.250 6.973 1.00 79.62 102 MET A N 1
ATOM 769 C CA . MET A 1 102 ? 3.546 -11.003 7.612 1.00 79.62 102 MET A CA 1
ATOM 770 C C . MET A 1 102 ? 2.028 -10.808 7.523 1.00 79.62 102 MET A C 1
ATOM 772 O O . MET A 1 102 ? 1.384 -10.557 8.542 1.00 79.62 102 MET A O 1
ATOM 776 N N . PHE A 1 103 ? 1.429 -11.038 6.351 1.00 84.25 103 PHE A N 1
ATOM 777 C CA . PHE A 1 103 ? -0.019 -10.945 6.196 1.00 84.25 103 PHE A CA 1
ATOM 778 C C . PHE A 1 103 ? -0.769 -11.998 7.020 1.00 84.25 103 PHE A C 1
ATOM 780 O O . PHE A 1 103 ? -1.791 -11.695 7.628 1.00 84.25 103 PHE A O 1
ATOM 787 N N . ARG A 1 104 ? -0.266 -13.234 7.121 1.00 87.25 104 ARG A N 1
ATOM 788 C CA . ARG A 1 104 ? -0.887 -14.247 7.995 1.00 87.25 104 ARG A CA 1
ATOM 789 C C . ARG A 1 104 ? -0.870 -13.838 9.465 1.00 87.25 104 ARG A C 1
ATOM 791 O O . ARG A 1 104 ? -1.797 -14.185 10.195 1.00 87.25 104 ARG A O 1
ATOM 798 N N . ALA A 1 105 ? 0.171 -13.138 9.913 1.00 87.69 105 ALA A N 1
ATOM 799 C CA . ALA A 1 105 ? 0.205 -12.559 11.253 1.00 87.69 105 ALA A CA 1
ATOM 800 C C . ALA A 1 105 ? -0.820 -11.419 11.388 1.00 87.69 105 ALA A C 1
ATOM 802 O O . ALA A 1 105 ? -1.572 -11.398 12.363 1.00 87.69 105 ALA A O 1
ATOM 803 N N . ALA A 1 106 ? -0.920 -10.551 10.379 1.00 89.75 106 ALA A N 1
ATOM 804 C CA . ALA A 1 106 ? -1.901 -9.470 10.324 1.00 89.75 106 ALA A CA 1
ATOM 805 C C . ALA A 1 106 ? -3.348 -9.987 10.375 1.00 89.75 106 ALA A C 1
ATOM 807 O O . ALA A 1 106 ? -4.122 -9.565 11.227 1.00 89.75 106 ALA A O 1
ATOM 808 N N . ALA A 1 107 ? -3.695 -10.977 9.549 1.00 91.44 107 ALA A N 1
ATOM 809 C CA . ALA A 1 107 ? -5.031 -11.573 9.489 1.00 91.44 107 ALA A CA 1
ATOM 810 C C . ALA A 1 107 ? -5.436 -12.284 10.794 1.00 91.44 107 ALA A C 1
ATOM 812 O O . ALA A 1 107 ? -6.617 -12.355 11.131 1.00 91.44 107 ALA A O 1
ATOM 813 N N . LYS A 1 108 ? -4.465 -12.803 11.559 1.00 93.06 108 LYS A N 1
ATOM 814 C CA . LYS A 1 108 ? -4.715 -13.329 12.911 1.00 93.06 108 LYS A CA 1
ATOM 815 C C . LYS A 1 108 ? -5.007 -12.214 13.915 1.00 93.06 108 LYS A C 1
ATOM 817 O O . LYS A 1 108 ? -5.834 -12.413 14.800 1.00 93.06 108 LYS A O 1
ATOM 822 N N . ALA A 1 109 ? -4.318 -11.079 13.799 1.00 93.50 109 ALA A N 1
ATOM 823 C CA . ALA A 1 109 ? -4.511 -9.925 14.671 1.00 93.50 109 ALA A CA 1
ATOM 824 C C . ALA A 1 109 ? -5.825 -9.183 14.364 1.00 93.50 109 ALA A C 1
ATOM 826 O O . ALA A 1 109 ? -6.518 -8.757 15.289 1.00 93.50 109 ALA A O 1
ATOM 827 N N . ASN A 1 110 ? -6.182 -9.073 13.082 1.00 96.44 110 ASN A N 1
ATOM 828 C CA . ASN A 1 110 ? -7.418 -8.471 12.602 1.00 96.44 110 ASN A CA 1
ATOM 829 C C . ASN A 1 110 ? -8.040 -9.299 11.454 1.00 96.44 110 ASN A C 1
ATOM 831 O O . ASN A 1 110 ? -7.654 -9.139 10.295 1.00 96.44 110 ASN A O 1
ATOM 835 N N . PRO A 1 111 ? -9.044 -10.147 11.746 1.00 95.19 111 PRO A N 1
ATOM 836 C CA . PRO A 1 111 ? -9.740 -10.941 10.729 1.00 95.19 111 PRO A CA 1
ATOM 837 C C . PRO A 1 111 ? -10.574 -10.129 9.727 1.00 95.19 111 PRO A C 1
ATOM 839 O O . PRO A 1 111 ? -10.961 -10.673 8.696 1.00 95.19 111 PRO A O 1
ATOM 842 N N . ASN A 1 112 ? -10.870 -8.859 10.026 1.00 95.81 112 ASN A N 1
ATOM 843 C CA . ASN A 1 112 ? -11.622 -7.964 9.141 1.00 95.81 112 ASN A CA 1
ATOM 844 C C . ASN A 1 112 ? -10.709 -7.136 8.221 1.00 95.81 112 ASN A C 1
ATOM 846 O O . ASN A 1 112 ? -11.216 -6.347 7.427 1.00 95.81 112 ASN A O 1
ATOM 850 N N . LEU A 1 113 ? -9.384 -7.294 8.331 1.00 96.69 113 LEU A N 1
ATOM 851 C CA . LEU A 1 113 ? -8.411 -6.541 7.546 1.00 96.69 113 LEU A CA 1
ATOM 852 C C . LEU A 1 113 ? -8.559 -6.843 6.050 1.00 96.69 113 LEU A C 1
ATOM 854 O O . LEU A 1 113 ? -8.427 -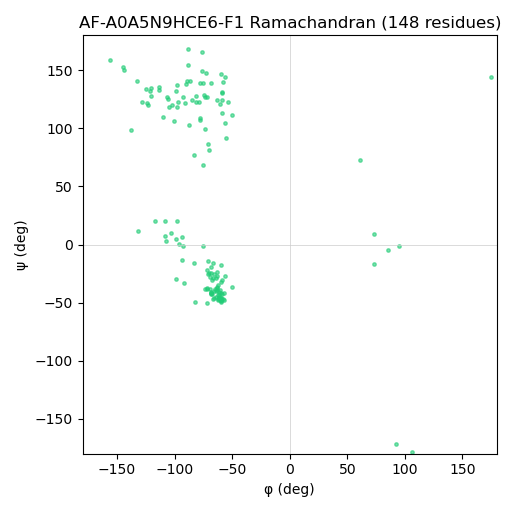7.990 5.613 1.00 96.69 113 LEU A O 1
ATOM 858 N N . ILE A 1 114 ? -8.761 -5.797 5.253 1.00 95.81 114 ILE A N 1
ATOM 859 C CA . ILE A 1 114 ? -8.791 -5.890 3.794 1.00 95.81 114 ILE A CA 1
ATOM 860 C C . ILE A 1 114 ? -7.356 -5.817 3.265 1.00 95.81 114 ILE A C 1
ATOM 862 O O . ILE A 1 114 ? -6.638 -4.855 3.530 1.00 95.81 114 ILE A O 1
ATOM 866 N N . ARG A 1 115 ? -6.942 -6.820 2.481 1.00 93.06 115 ARG A N 1
ATOM 867 C CA . ARG A 1 115 ? -5.648 -6.834 1.780 1.00 93.06 115 ARG A CA 1
ATOM 868 C C . ARG A 1 115 ? -5.827 -6.399 0.335 1.00 93.06 115 ARG A C 1
ATOM 870 O O . ARG A 1 115 ? -6.494 -7.082 -0.440 1.00 93.06 115 ARG A O 1
ATOM 877 N N . CYS A 1 116 ? -5.174 -5.308 -0.026 1.00 92.44 116 CYS A N 1
ATOM 878 C CA . CYS A 1 116 ? -5.027 -4.853 -1.396 1.00 92.44 116 CYS A CA 1
ATOM 879 C C . CYS A 1 116 ? -3.595 -5.117 -1.843 1.00 92.44 116 CYS A C 1
ATOM 881 O O . CYS A 1 116 ? -2.637 -4.706 -1.194 1.00 92.44 116 CYS A O 1
ATOM 883 N N . THR A 1 117 ? -3.443 -5.795 -2.970 1.00 90.62 117 THR A N 1
ATOM 884 C CA . THR A 1 117 ? -2.130 -6.205 -3.444 1.00 90.62 117 THR A CA 1
ATOM 885 C C . THR A 1 117 ? -1.947 -5.766 -4.889 1.00 90.62 117 THR A C 1
ATOM 887 O O . THR A 1 117 ? -2.737 -6.135 -5.758 1.00 90.62 117 THR A O 1
ATOM 890 N N . ILE A 1 118 ? -0.907 -4.977 -5.146 1.00 90.88 118 ILE A N 1
ATOM 891 C CA . ILE A 1 118 ? -0.547 -4.489 -6.479 1.00 90.88 118 ILE A CA 1
ATOM 892 C C . ILE A 1 118 ? 0.562 -5.372 -7.038 1.00 90.88 118 ILE A C 1
ATOM 894 O O . ILE A 1 118 ? 1.546 -5.655 -6.368 1.00 90.88 118 ILE A O 1
ATOM 898 N N . SER A 1 119 ? 0.420 -5.825 -8.279 1.00 88.94 119 SER A N 1
ATOM 899 C CA . SER A 1 119 ? 1.430 -6.649 -8.945 1.00 88.94 119 SER A CA 1
ATOM 900 C C . SER A 1 119 ? 1.496 -6.308 -10.424 1.00 88.94 119 SER A C 1
ATOM 902 O O . SER A 1 119 ? 0.488 -5.917 -11.010 1.00 88.94 119 SER A O 1
ATOM 904 N N . ALA A 1 120 ? 2.672 -6.475 -11.027 1.00 89.62 120 ALA A N 1
ATOM 905 C CA . ALA A 1 120 ? 2.853 -6.261 -12.459 1.00 89.62 120 ALA A CA 1
ATOM 906 C C . ALA A 1 120 ? 2.112 -7.317 -13.300 1.00 89.62 120 ALA A C 1
ATOM 908 O O . ALA A 1 120 ? 1.479 -6.979 -14.297 1.00 89.62 120 ALA A O 1
ATOM 909 N N . TYR A 1 121 ? 2.158 -8.586 -12.875 1.00 89.75 121 TYR A N 1
ATOM 910 C CA . TYR A 1 121 ? 1.654 -9.725 -13.655 1.00 89.75 121 TYR A CA 1
ATOM 911 C C . TYR A 1 121 ? 0.754 -10.692 -12.870 1.00 89.75 121 TYR A C 1
ATOM 913 O O . TYR A 1 121 ? 0.437 -11.774 -13.362 1.00 89.75 121 TYR A O 1
ATOM 921 N N . GLY A 1 122 ? 0.314 -10.322 -11.665 1.00 86.81 122 GLY A N 1
ATOM 922 C CA . GLY A 1 122 ? -0.463 -11.193 -10.783 1.00 86.81 122 GLY A CA 1
ATOM 923 C C . GLY A 1 122 ? 0.395 -11.993 -9.799 1.00 86.81 122 GLY A C 1
ATOM 924 O O . GLY A 1 122 ? 1.597 -11.781 -9.661 1.00 86.81 122 GLY A O 1
ATOM 925 N N . ASN A 1 123 ? -0.252 -12.924 -9.095 1.00 82.06 123 ASN A N 1
ATOM 926 C CA . ASN A 1 123 ? 0.362 -13.828 -8.112 1.00 82.06 123 ASN A CA 1
ATOM 927 C C . ASN A 1 123 ? 0.443 -15.288 -8.600 1.00 82.06 123 ASN A C 1
ATOM 929 O O . ASN A 1 123 ? 0.774 -16.186 -7.827 1.00 82.06 123 ASN A O 1
ATOM 933 N N . ALA A 1 124 ? 0.111 -15.528 -9.869 1.00 84.81 124 ALA A N 1
ATOM 934 C CA . ALA A 1 124 ? 0.157 -16.831 -10.511 1.00 84.81 124 ALA A CA 1
ATOM 935 C C . ALA A 1 124 ? 0.285 -16.671 -12.031 1.00 84.81 124 ALA A C 1
ATOM 937 O O . ALA A 1 124 ? -0.110 -15.655 -12.600 1.00 84.81 124 ALA A O 1
ATOM 938 N N . GLY A 1 125 ? 0.770 -17.720 -12.692 1.00 88.00 125 GLY A N 1
ATOM 939 C CA . GLY A 1 125 ? 0.851 -17.784 -14.149 1.00 88.00 125 GLY A CA 1
ATOM 940 C C . GLY A 1 125 ? 2.273 -17.633 -14.694 1.00 88.00 125 GLY A C 1
ATOM 941 O O . GLY A 1 125 ? 3.232 -17.532 -13.933 1.00 88.00 125 GLY A O 1
ATOM 942 N N . PRO A 1 126 ? 2.424 -17.656 -16.028 1.00 90.12 126 PRO A N 1
ATOM 943 C CA . PRO A 1 126 ? 3.726 -17.782 -16.686 1.00 90.12 126 PRO A CA 1
ATOM 944 C C . PRO A 1 126 ? 4.608 -16.533 -16.578 1.00 90.12 126 PRO A C 1
ATOM 946 O O . PRO A 1 126 ? 5.793 -16.612 -16.871 1.00 90.12 126 PRO A O 1
ATOM 949 N N . LEU A 1 127 ? 4.035 -15.392 -16.188 1.00 88.31 127 LEU A N 1
ATOM 950 C CA . LEU A 1 127 ? 4.735 -14.110 -16.064 1.00 88.31 127 LEU A CA 1
ATOM 951 C C . LEU A 1 127 ? 5.041 -13.747 -14.602 1.00 88.31 127 LEU A C 1
ATOM 953 O O . LEU A 1 127 ? 5.422 -12.618 -14.324 1.00 88.31 127 LEU A O 1
ATOM 957 N N . LEU A 1 128 ? 4.848 -14.678 -13.661 1.00 85.44 128 LEU A N 1
ATOM 958 C CA . LEU A 1 128 ? 5.010 -14.419 -12.227 1.00 85.44 128 LEU A CA 1
ATOM 959 C C . LEU A 1 128 ? 6.407 -13.888 -11.869 1.00 85.44 128 LEU A C 1
ATOM 961 O O . LEU A 1 128 ? 6.522 -12.976 -11.057 1.00 85.44 128 LEU A O 1
ATOM 965 N N . ASP A 1 129 ? 7.440 -14.460 -12.487 1.00 84.56 129 ASP A N 1
ATOM 966 C CA . ASP A 1 129 ? 8.846 -14.145 -12.209 1.00 84.56 129 ASP A CA 1
ATOM 967 C C . ASP A 1 129 ? 9.416 -13.070 -13.150 1.00 84.56 129 ASP A C 1
ATOM 969 O O . ASP A 1 129 ? 10.617 -12.797 -13.148 1.00 84.56 129 ASP A O 1
ATOM 973 N N . GLU A 1 130 ? 8.573 -12.468 -13.990 1.00 87.31 130 GLU A N 1
ATOM 974 C CA . GLU A 1 130 ? 8.999 -11.398 -14.887 1.00 87.31 130 GLU A CA 1
ATOM 975 C C . GLU A 1 130 ? 9.262 -10.102 -14.102 1.00 87.31 130 GLU A C 1
ATOM 977 O O . GLU A 1 130 ? 8.568 -9.819 -13.118 1.00 87.31 130 GLU A O 1
ATOM 982 N N . PRO A 1 131 ? 10.224 -9.265 -14.537 1.00 86.81 131 PRO A N 1
ATOM 983 C CA . PRO A 1 131 ? 10.536 -8.024 -13.842 1.00 86.81 131 PRO A CA 1
ATOM 984 C C . PRO A 1 131 ? 9.317 -7.104 -13.745 1.00 86.81 131 PRO A C 1
ATOM 986 O O . PRO A 1 131 ? 8.661 -6.809 -14.749 1.00 86.81 131 PRO A O 1
ATOM 989 N N . ALA A 1 132 ? 9.047 -6.618 -12.532 1.00 85.25 132 ALA A N 1
ATOM 990 C CA . ALA A 1 132 ? 7.984 -5.661 -12.250 1.00 85.25 132 ALA A CA 1
ATOM 991 C C . ALA A 1 132 ? 8.381 -4.249 -12.718 1.00 85.25 132 ALA A C 1
ATOM 993 O O . ALA A 1 132 ? 8.632 -3.354 -11.916 1.00 85.25 132 ALA A O 1
ATOM 994 N N . ASP A 1 133 ? 8.460 -4.081 -14.035 1.00 87.56 133 ASP A N 1
ATOM 995 C CA . ASP A 1 133 ? 8.839 -2.848 -14.714 1.00 87.56 133 ASP A CA 1
ATOM 996 C C . ASP A 1 133 ? 7.647 -2.277 -15.494 1.00 87.56 133 ASP A C 1
ATOM 998 O O . ASP A 1 133 ? 6.936 -3.000 -16.200 1.00 87.56 133 ASP A O 1
ATOM 1002 N N . HIS A 1 134 ? 7.414 -0.972 -15.348 1.00 88.75 134 HIS A N 1
ATOM 1003 C CA . HIS A 1 134 ? 6.269 -0.296 -15.951 1.00 88.75 134 HIS A CA 1
ATOM 1004 C C . HIS A 1 134 ? 6.276 -0.382 -17.482 1.00 88.75 134 HIS A C 1
ATOM 1006 O O . HIS A 1 134 ? 5.234 -0.664 -18.080 1.00 88.75 134 HIS A O 1
ATOM 1012 N N . ASP A 1 135 ? 7.436 -0.203 -18.113 1.00 91.19 135 ASP A N 1
ATOM 1013 C CA . ASP A 1 135 ? 7.563 -0.195 -19.567 1.00 91.19 135 ASP A CA 1
ATOM 1014 C C . ASP A 1 135 ? 7.391 -1.603 -20.131 1.00 91.19 135 ASP A C 1
ATOM 1016 O O . ASP A 1 135 ? 6.728 -1.778 -21.156 1.00 91.19 135 ASP A O 1
ATOM 1020 N N . LEU A 1 136 ? 7.894 -2.630 -19.436 1.00 92.12 136 LEU A N 1
ATOM 1021 C CA . LEU A 1 136 ? 7.641 -4.026 -19.809 1.00 92.12 136 LEU A CA 1
ATOM 1022 C C . LEU A 1 136 ? 6.151 -4.374 -19.741 1.00 92.12 136 LEU A C 1
ATOM 1024 O O . LEU A 1 136 ? 5.622 -5.004 -20.664 1.00 92.12 136 LEU A O 1
ATOM 1028 N N . VAL A 1 137 ? 5.457 -3.934 -18.687 1.00 92.00 137 VAL A N 1
ATOM 1029 C CA . VAL A 1 137 ? 4.005 -4.119 -18.566 1.00 92.00 137 VAL A CA 1
ATOM 1030 C C . VAL A 1 137 ? 3.289 -3.395 -19.708 1.00 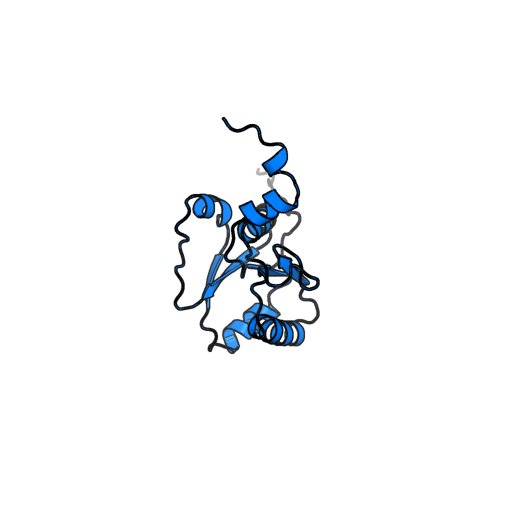92.00 137 VAL A C 1
ATOM 1032 O O . VAL A 1 137 ? 2.469 -4.004 -20.397 1.00 92.00 137 VAL A O 1
ATOM 1035 N N . MET A 1 138 ? 3.628 -2.133 -19.987 1.00 92.56 138 MET A N 1
ATOM 1036 C CA . MET A 1 138 ? 3.033 -1.375 -21.095 1.00 92.56 138 MET A CA 1
ATOM 1037 C C . MET A 1 138 ? 3.298 -2.011 -22.466 1.00 92.56 138 MET A C 1
ATOM 1039 O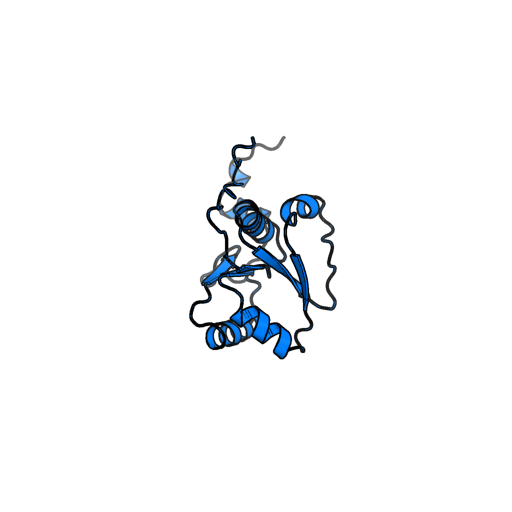 O . MET A 1 138 ? 2.390 -2.067 -23.302 1.00 92.56 138 MET A O 1
ATOM 1043 N N . ALA A 1 139 ? 4.512 -2.515 -22.703 1.00 92.38 139 ALA A N 1
ATOM 1044 C CA . ALA A 1 139 ? 4.883 -3.210 -23.931 1.00 92.38 139 ALA A CA 1
ATOM 1045 C C . ALA A 1 139 ? 4.006 -4.447 -24.148 1.00 92.38 139 ALA A C 1
ATOM 1047 O O . ALA A 1 139 ? 3.429 -4.627 -25.221 1.00 92.38 139 ALA A O 1
ATOM 1048 N N . ARG A 1 140 ? 3.857 -5.276 -23.108 1.00 91.62 140 ARG A N 1
ATOM 1049 C CA . ARG A 1 140 ? 3.058 -6.510 -23.156 1.00 91.62 140 ARG A CA 1
ATOM 1050 C C . ARG A 1 140 ? 1.563 -6.238 -23.307 1.00 91.62 140 ARG A C 1
ATOM 1052 O O . ARG A 1 140 ? 0.878 -7.014 -23.965 1.00 91.62 140 ARG A O 1
ATOM 1059 N N . MET A 1 141 ? 1.074 -5.120 -22.774 1.00 91.00 141 MET A N 1
ATOM 1060 C CA . MET A 1 141 ? -0.304 -4.660 -22.980 1.00 91.00 141 MET A CA 1
ATOM 1061 C C . MET A 1 141 ? -0.541 -4.050 -24.373 1.00 91.00 141 MET A C 1
ATOM 1063 O O . MET A 1 141 ? -1.659 -3.641 -24.681 1.00 91.00 141 MET A O 1
ATOM 1067 N N . GLY A 1 142 ? 0.490 -3.970 -25.223 1.00 91.75 142 GLY A N 1
ATOM 1068 C CA . GLY A 1 142 ? 0.400 -3.403 -26.570 1.00 91.75 142 GLY A CA 1
ATOM 1069 C C . GLY A 1 142 ? 0.287 -1.876 -26.598 1.00 91.75 142 GLY A C 1
ATOM 1070 O O . GLY A 1 142 ? 0.056 -1.305 -27.662 1.00 91.75 142 GLY A O 1
ATOM 1071 N N . ILE A 1 143 ? 0.468 -1.199 -25.459 1.00 91.38 143 ILE A N 1
ATOM 1072 C CA . ILE A 1 143 ? 0.385 0.266 -25.365 1.00 91.38 143 ILE A CA 1
ATOM 1073 C C . ILE A 1 143 ? 1.532 0.893 -26.155 1.00 91.38 143 ILE A C 1
ATOM 1075 O O . ILE A 1 143 ? 1.301 1.763 -26.993 1.00 91.38 143 ILE A O 1
ATOM 1079 N N . LEU A 1 144 ? 2.754 0.389 -25.960 1.00 89.00 144 LEU A N 1
ATOM 1080 C CA . LEU A 1 144 ? 3.941 0.914 -26.642 1.00 89.00 144 LEU A CA 1
ATOM 1081 C C . LEU A 1 144 ? 3.949 0.638 -28.151 1.00 89.00 144 LEU A C 1
ATOM 1083 O O . LEU A 1 144 ? 4.626 1.342 -28.889 1.00 89.00 144 LEU A O 1
ATOM 1087 N N . ALA A 1 145 ? 3.163 -0.331 -28.636 1.00 86.81 145 ALA A N 1
ATOM 1088 C CA . ALA A 1 145 ? 3.013 -0.567 -30.073 1.00 86.81 145 ALA A CA 1
ATOM 1089 C C . ALA A 1 145 ? 2.231 0.558 -30.779 1.00 86.81 145 ALA A C 1
ATOM 1091 O O . ALA A 1 145 ? 2.404 0.766 -31.977 1.00 86.81 145 ALA A O 1
ATOM 1092 N N . ASN A 1 146 ? 1.385 1.282 -30.036 1.00 81.00 146 ASN A N 1
ATOM 1093 C CA . ASN A 1 146 ? 0.514 2.340 -30.552 1.00 81.00 146 ASN A CA 1
ATOM 1094 C C . ASN A 1 146 ? 0.972 3.749 -30.160 1.00 81.00 146 ASN A C 1
ATOM 1096 O O . ASN A 1 146 ? 0.273 4.713 -30.469 1.00 81.00 146 ASN A O 1
ATOM 1100 N N . GLN A 1 147 ? 2.109 3.890 -29.474 1.00 74.81 147 GLN A N 1
ATOM 1101 C CA . GLN A 1 147 ? 2.695 5.198 -29.206 1.00 74.81 147 GLN A CA 1
ATOM 1102 C C . GLN A 1 147 ? 3.605 5.585 -30.378 1.00 74.81 147 GLN A C 1
ATOM 1104 O O . GLN A 1 147 ? 4.708 5.043 -30.483 1.00 74.81 147 GLN A O 1
ATOM 1109 N N . PRO A 1 148 ? 3.173 6.485 -31.288 1.00 62.91 148 PRO A N 1
ATOM 1110 C CA . PRO A 1 148 ? 4.080 7.024 -32.287 1.00 62.91 148 PRO A CA 1
ATOM 1111 C C . PRO A 1 148 ? 5.234 7.709 -31.554 1.00 62.91 148 PRO A C 1
ATOM 1113 O O . PRO A 1 148 ? 5.023 8.550 -30.680 1.00 62.91 148 PRO A O 1
ATOM 1116 N N . SER A 1 149 ? 6.454 7.290 -31.874 1.00 70.31 149 SER A N 1
ATOM 1117 C CA . SER A 1 149 ? 7.672 7.954 -31.419 1.00 70.31 149 SER A CA 1
ATOM 1118 C C . SER A 1 149 ? 7.644 9.415 -31.893 1.00 70.31 149 SER A C 1
ATOM 1120 O O . SER A 1 149 ? 7.174 9.657 -33.004 1.00 70.31 149 SER A O 1
ATOM 1122 N N . PHE A 1 150 ? 8.096 10.334 -31.029 1.00 51.22 150 PHE A N 1
ATOM 1123 C CA . PHE A 1 150 ? 8.092 11.801 -31.187 1.00 51.22 150 PHE A CA 1
ATOM 1124 C C . PHE A 1 150 ? 8.237 12.337 -32.619 1.00 51.22 150 PHE A C 1
ATOM 1126 O O . PHE A 1 150 ? 9.147 11.868 -33.342 1.00 51.22 150 PHE A O 1
#

Foldseek 3Di:
DDDDPPPPVPQFPAALAEEEQAEPDPVSLQVLQVSLVRHYAYEYEDEQPGDPDDPDPCSVVSCPNYHYDHDHPVPVVVLLVSLLSHQEYEYEDDPDPVVVVSVVSSCVSPVNYHYHYHYLPDCDDDCNNPDRDPVVSCVVVCNVVPDPDD

Mean predicted aligned error: 6.98 Å